Protein AF-A0A945AV77-F1 (afdb_monomer)

pLDDT: mean 76.53, std 10.02, range [46.47, 91.25]

Secondary structure (DSSP, 8-state):
-HHHHHHHT-TTGGGHHHHHHHTT--HHHHHHHHHHHHHHHHHHHHHHHHHHHHH-HHHHHHHHHHHHHHHHHHHHH--TTSTTHHHHHHHHHHHHHHHHHHHHHHHHHHHHHHT-

Structure (mmCIF, N/CA/C/O backbone):
data_AF-A0A945AV77-F1
#
_entry.id   AF-A0A945AV77-F1
#
loop_
_atom_site.group_PDB
_atom_site.id
_atom_site.type_symbol
_atom_site.label_atom_id
_atom_site.label_alt_id
_atom_site.label_comp_id
_atom_site.label_asym_id
_atom_site.label_entity_id
_atom_site.label_seq_id
_atom_site.pdbx_PDB_ins_code
_atom_site.Cartn_x
_atom_site.Cartn_y
_atom_site.Cartn_z
_atom_site.occupancy
_atom_site.B_iso_or_equiv
_atom_site.auth_seq_id
_atom_site.auth_comp_id
_atom_site.auth_asym_id
_atom_site.auth_atom_id
_atom_site.pdbx_PDB_model_num
ATOM 1 N N . MET A 1 1 ? -3.623 -13.781 12.802 1.00 46.47 1 MET A N 1
ATOM 2 C CA . MET A 1 1 ? -2.812 -14.909 12.285 1.00 46.47 1 MET A CA 1
ATOM 3 C C . MET A 1 1 ? -2.808 -14.956 10.754 1.00 46.47 1 MET A C 1
ATOM 5 O O . MET A 1 1 ? -1.733 -14.817 10.195 1.00 46.47 1 MET A O 1
ATOM 9 N N . ALA A 1 2 ? -3.960 -15.019 10.068 1.00 50.16 2 ALA A N 1
ATOM 10 C CA . ALA A 1 2 ? -4.020 -15.040 8.593 1.00 50.16 2 ALA A CA 1
ATOM 11 C C . ALA A 1 2 ? -3.384 -13.810 7.903 1.00 50.16 2 ALA A C 1
ATOM 13 O O . ALA A 1 2 ? -2.615 -13.969 6.964 1.00 50.16 2 ALA A O 1
ATOM 14 N N . PHE A 1 3 ? -3.621 -12.599 8.422 1.00 55.00 3 PHE A N 1
ATOM 15 C CA . PHE A 1 3 ? -3.000 -11.369 7.910 1.00 55.00 3 PHE A CA 1
ATOM 16 C C . PHE A 1 3 ? -1.461 -11.403 7.980 1.00 55.00 3 PHE A C 1
ATOM 18 O O . PHE A 1 3 ? -0.789 -11.146 6.990 1.00 55.00 3 PHE A O 1
ATOM 25 N N . ARG A 1 4 ? -0.890 -11.824 9.119 1.00 54.88 4 ARG A N 1
ATOM 26 C CA . ARG A 1 4 ? 0.569 -11.972 9.270 1.00 54.88 4 ARG A CA 1
ATOM 27 C C . ARG A 1 4 ? 1.152 -13.029 8.331 1.00 54.88 4 ARG A C 1
ATOM 29 O O . ARG A 1 4 ? 2.277 -12.861 7.880 1.00 54.88 4 ARG A O 1
ATOM 36 N N . ILE A 1 5 ? 0.404 -14.091 8.026 1.00 56.09 5 ILE A N 1
ATOM 37 C CA . ILE A 1 5 ? 0.825 -15.123 7.067 1.00 56.09 5 ILE A CA 1
ATOM 38 C C . ILE A 1 5 ? 0.862 -14.544 5.645 1.00 56.09 5 ILE A C 1
ATOM 40 O O . ILE A 1 5 ? 1.866 -14.707 4.964 1.00 56.09 5 ILE A O 1
ATOM 44 N N . LEU A 1 6 ? -0.167 -13.797 5.228 1.00 57.91 6 LEU A N 1
ATOM 45 C CA . LEU A 1 6 ? -0.183 -13.069 3.949 1.00 57.91 6 LEU A CA 1
ATOM 46 C C . LEU A 1 6 ? 0.950 -12.041 3.852 1.00 57.91 6 LEU A C 1
ATOM 48 O O . LEU A 1 6 ? 1.633 -11.972 2.835 1.00 57.91 6 LEU A O 1
ATOM 52 N N . PHE A 1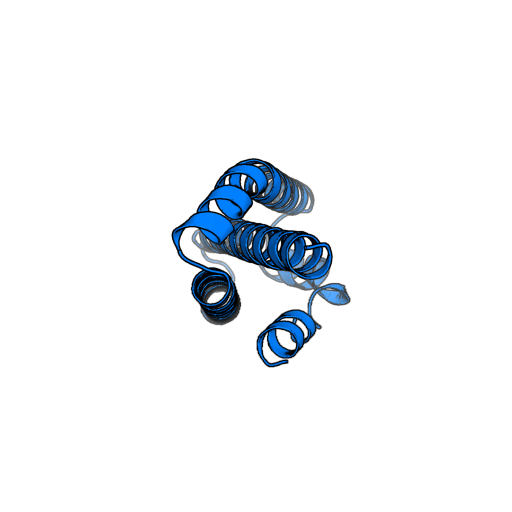 7 ? 1.212 -11.309 4.934 1.00 60.03 7 PHE A N 1
ATOM 53 C CA . PHE A 1 7 ? 2.317 -10.356 4.991 1.00 60.03 7 PHE A CA 1
ATOM 54 C C . PHE A 1 7 ? 3.686 -11.039 4.847 1.00 60.03 7 PHE A C 1
ATOM 56 O O . PHE A 1 7 ? 4.555 -10.545 4.135 1.00 60.03 7 PHE A O 1
ATOM 63 N N . ASN A 1 8 ? 3.860 -12.221 5.449 1.00 54.72 8 ASN A N 1
ATOM 64 C CA . ASN A 1 8 ? 5.084 -13.023 5.338 1.00 54.72 8 ASN A CA 1
ATOM 65 C C . ASN A 1 8 ? 5.225 -13.771 3.997 1.00 54.72 8 ASN A C 1
ATOM 67 O O . ASN A 1 8 ? 6.329 -14.179 3.647 1.00 54.72 8 ASN A O 1
ATOM 71 N N . ILE A 1 9 ? 4.153 -13.926 3.209 1.00 59.09 9 ILE A N 1
ATOM 72 C CA . ILE A 1 9 ? 4.203 -14.519 1.856 1.00 59.09 9 ILE A CA 1
ATOM 73 C C . ILE A 1 9 ? 4.944 -13.614 0.852 1.00 59.09 9 ILE A C 1
ATOM 75 O O . ILE A 1 9 ? 5.336 -14.067 -0.225 1.00 59.09 9 ILE A O 1
ATOM 79 N N . ARG A 1 10 ? 5.270 -12.371 1.230 1.00 62.84 10 ARG A N 1
ATOM 80 C CA . ARG A 1 10 ? 6.154 -11.449 0.494 1.00 62.84 10 ARG A CA 1
ATOM 81 C C . ARG A 1 10 ? 7.631 -11.887 0.443 1.00 62.84 10 ARG A C 1
ATOM 83 O O . ARG A 1 10 ? 8.538 -11.061 0.388 1.00 62.84 10 ARG A O 1
ATOM 90 N N . PHE A 1 11 ? 7.888 -13.191 0.349 1.00 60.69 11 PHE A N 1
ATOM 91 C CA . PHE A 1 11 ? 9.198 -13.810 0.117 1.00 60.69 11 PHE A CA 1
ATOM 92 C C . PHE A 1 11 ? 9.900 -13.329 -1.162 1.00 60.69 11 PHE A C 1
ATOM 94 O O . PHE A 1 11 ? 11.072 -13.629 -1.372 1.00 60.69 11 PHE A O 1
ATOM 101 N N . TYR A 1 12 ? 9.203 -12.580 -2.020 1.00 64.44 12 TYR A N 1
ATOM 102 C CA . TYR A 1 12 ? 9.778 -11.955 -3.201 1.00 64.44 12 TYR A CA 1
ATOM 103 C C . TYR A 1 12 ? 10.539 -10.657 -2.899 1.00 64.44 12 TYR A C 1
ATOM 105 O O . TYR A 1 12 ? 11.308 -10.244 -3.755 1.00 64.44 12 TYR A O 1
ATOM 113 N N . TYR A 1 13 ? 10.395 -10.021 -1.725 1.00 65.50 13 TYR A N 1
ATOM 114 C CA . TYR A 1 13 ? 11.107 -8.768 -1.391 1.00 65.50 13 TYR A CA 1
ATOM 115 C C . TYR A 1 13 ? 12.634 -8.817 -1.617 1.00 65.50 13 TYR A C 1
ATOM 117 O O . TYR A 1 13 ? 13.162 -7.880 -2.216 1.00 65.50 13 TYR A O 1
ATOM 125 N N . PRO A 1 14 ? 13.355 -9.897 -1.253 1.00 64.25 14 PRO A N 1
ATOM 126 C CA . PRO A 1 14 ? 14.796 -10.010 -1.504 1.00 64.25 14 PRO A CA 1
ATOM 127 C C . PRO A 1 14 ? 15.169 -10.012 -2.994 1.00 64.25 14 PRO A C 1
ATOM 129 O O . PRO A 1 14 ? 16.246 -9.563 -3.369 1.00 64.25 14 PRO A O 1
ATOM 132 N N . VAL A 1 15 ? 14.278 -10.511 -3.855 1.00 70.62 15 VAL A N 1
ATOM 133 C CA . VAL A 1 15 ? 14.470 -10.606 -5.315 1.00 70.62 15 VAL A CA 1
ATOM 134 C C . VAL A 1 15 ? 13.611 -9.602 -6.091 1.00 70.62 15 VAL A C 1
ATOM 136 O O . VAL A 1 15 ? 13.611 -9.602 -7.320 1.00 70.62 15 VAL A O 1
ATOM 139 N N . PHE A 1 16 ? 12.908 -8.713 -5.388 1.00 74.38 16 PHE A N 1
ATOM 140 C CA . PHE A 1 16 ? 11.903 -7.798 -5.928 1.00 74.38 16 PHE A CA 1
ATOM 141 C C . PHE A 1 16 ? 12.501 -6.838 -6.953 1.00 74.38 16 PHE A C 1
ATOM 143 O O . PHE A 1 16 ? 11.976 -6.685 -8.054 1.00 74.38 16 PHE A O 1
ATOM 150 N N . MET A 1 17 ? 13.659 -6.266 -6.622 1.00 74.75 17 MET A N 1
ATOM 151 C CA . MET A 1 17 ? 14.413 -5.406 -7.528 1.00 74.75 17 MET A CA 1
ATOM 152 C C . MET A 1 17 ? 14.809 -6.147 -8.809 1.00 74.75 17 MET A C 1
ATOM 154 O O . MET A 1 17 ? 14.592 -5.648 -9.909 1.00 74.75 17 MET A O 1
ATOM 158 N N . VAL A 1 18 ? 15.335 -7.368 -8.684 1.00 77.94 18 VAL A N 1
ATOM 159 C CA . VAL A 1 18 ? 15.761 -8.183 -9.833 1.00 77.94 18 VAL A CA 1
ATOM 160 C C . VAL A 1 18 ? 14.566 -8.566 -10.706 1.00 77.94 18 VAL A C 1
ATOM 162 O O . VAL A 1 18 ? 14.661 -8.528 -11.931 1.00 77.94 18 VAL A O 1
ATOM 165 N N . MET A 1 19 ? 13.427 -8.898 -10.096 1.00 76.75 19 MET A N 1
ATOM 166 C CA . MET A 1 19 ? 12.185 -9.193 -10.809 1.00 76.75 19 MET A CA 1
ATOM 167 C C . MET A 1 19 ? 11.705 -7.976 -11.610 1.00 76.75 19 MET A C 1
ATOM 169 O O . MET A 1 19 ? 11.371 -8.115 -12.783 1.00 76.75 19 MET A O 1
ATOM 173 N N . PHE A 1 20 ? 11.724 -6.785 -11.012 1.00 76.00 20 PHE A N 1
ATOM 174 C CA . PHE A 1 20 ? 11.321 -5.544 -11.673 1.00 76.00 20 PHE A CA 1
ATOM 175 C C . PHE A 1 20 ? 12.252 -5.215 -12.844 1.00 76.00 20 PHE A C 1
ATOM 177 O O . PHE A 1 20 ? 11.780 -4.978 -13.951 1.00 76.00 20 PHE A O 1
ATOM 184 N N . LEU A 1 21 ? 13.566 -5.339 -12.665 1.00 78.81 21 LEU A N 1
ATOM 185 C CA . LEU A 1 21 ? 14.520 -5.172 -13.766 1.00 78.81 21 LEU A CA 1
ATOM 186 C C . LEU A 1 21 ? 14.290 -6.188 -14.904 1.00 78.81 21 LEU A C 1
ATOM 188 O O . LEU A 1 21 ? 14.424 -5.835 -16.074 1.00 78.81 21 LEU A O 1
ATOM 192 N N . LYS A 1 22 ? 13.867 -7.426 -14.598 1.00 79.75 22 LYS A N 1
ATOM 193 C CA . LYS A 1 22 ? 13.479 -8.422 -15.619 1.00 79.75 22 LYS A CA 1
ATOM 194 C C . LYS A 1 22 ? 12.208 -8.061 -16.391 1.00 79.75 22 LYS A C 1
ATOM 196 O O . LYS A 1 22 ? 12.063 -8.505 -17.526 1.00 79.75 22 LYS A O 1
ATOM 201 N N . TYR A 1 23 ? 11.322 -7.248 -15.820 1.00 76.12 23 TYR A N 1
ATOM 202 C CA . TYR A 1 23 ? 10.170 -6.691 -16.536 1.00 76.12 23 TYR A CA 1
ATOM 203 C C . TYR A 1 23 ? 10.561 -5.609 -17.561 1.00 76.12 23 TYR A C 1
ATOM 205 O O . TYR A 1 23 ? 9.710 -5.181 -18.339 1.00 76.12 23 TYR A O 1
ATOM 213 N N . GLY A 1 24 ? 11.835 -5.198 -17.607 1.00 77.50 24 GLY A N 1
ATOM 214 C CA . GLY A 1 24 ? 12.358 -4.246 -18.591 1.00 77.50 24 GLY A CA 1
ATOM 215 C C . GLY A 1 24 ? 12.316 -2.783 -18.144 1.00 77.50 24 GLY A C 1
ATOM 216 O O . GLY A 1 24 ? 12.549 -1.897 -18.961 1.00 77.50 24 GLY A O 1
ATOM 217 N N . ILE A 1 25 ? 12.029 -2.518 -16.866 1.00 82.81 25 ILE A N 1
ATOM 218 C CA . ILE A 1 25 ? 12.096 -1.171 -16.280 1.00 82.81 25 ILE A CA 1
ATOM 219 C C . ILE A 1 25 ? 13.511 -0.840 -15.802 1.00 82.81 25 ILE A C 1
ATOM 221 O O . ILE A 1 25 ? 14.265 -1.713 -15.371 1.0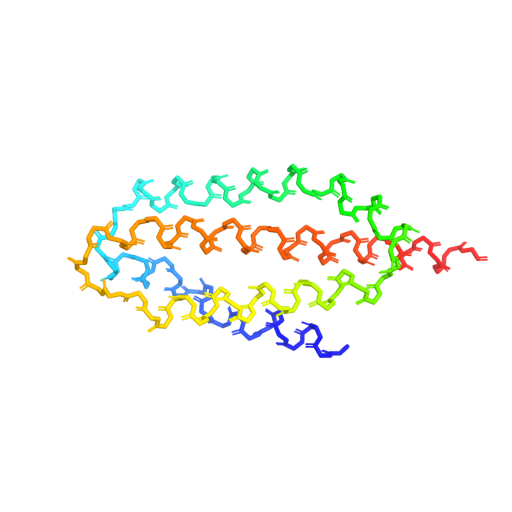0 82.81 25 ILE A O 1
ATOM 225 N N . THR A 1 26 ? 13.871 0.441 -15.877 1.00 86.62 26 THR A N 1
ATOM 226 C CA . THR A 1 26 ? 15.195 0.937 -15.480 1.00 86.62 26 THR A CA 1
ATOM 227 C C . THR A 1 26 ? 15.320 1.089 -13.961 1.00 86.62 26 THR A C 1
ATOM 229 O O . THR A 1 26 ? 14.328 1.125 -13.229 1.00 86.62 26 THR A O 1
ATOM 232 N N . LEU A 1 27 ? 16.557 1.231 -13.472 1.00 83.81 27 LEU A N 1
ATOM 233 C CA . LEU A 1 27 ? 16.833 1.490 -12.054 1.00 83.81 27 LEU A CA 1
ATOM 234 C C . LEU A 1 27 ? 16.155 2.782 -11.558 1.00 83.81 27 LEU A C 1
ATOM 236 O O . LEU A 1 27 ? 15.657 2.840 -10.438 1.00 83.81 27 LEU A O 1
ATOM 240 N N . GLU A 1 28 ? 16.104 3.805 -12.412 1.00 87.25 28 GLU A N 1
ATOM 241 C CA . GLU A 1 28 ? 15.465 5.093 -12.123 1.00 87.25 28 GLU A CA 1
ATOM 242 C C . GLU A 1 28 ? 13.947 4.944 -11.974 1.00 87.25 28 GLU A C 1
ATOM 244 O O . GLU A 1 28 ? 13.360 5.435 -11.010 1.00 87.25 28 GLU A O 1
ATOM 249 N N . GLN A 1 29 ? 13.311 4.199 -12.886 1.00 85.50 29 GLN A N 1
ATOM 250 C CA . GLN A 1 29 ? 11.884 3.879 -12.808 1.00 85.50 29 GLN A CA 1
ATOM 251 C C . GLN A 1 29 ? 11.562 3.058 -11.559 1.00 85.50 29 GLN A C 1
ATOM 253 O O . GLN A 1 29 ? 10.550 3.302 -10.904 1.00 85.50 29 GLN A O 1
ATOM 258 N N . PHE A 1 30 ? 12.436 2.121 -11.189 1.00 85.69 30 PHE A N 1
ATOM 259 C CA . PHE A 1 30 ? 12.319 1.381 -9.936 1.00 85.69 30 PHE A CA 1
ATOM 260 C C . PHE A 1 30 ? 12.408 2.300 -8.706 1.00 85.69 30 PHE A C 1
ATOM 262 O O . PHE A 1 30 ? 11.626 2.149 -7.763 1.00 85.69 30 PHE A O 1
ATOM 269 N N . GLY A 1 31 ? 13.321 3.275 -8.716 1.00 86.38 31 GLY A N 1
ATOM 270 C CA . GLY A 1 31 ? 13.415 4.297 -7.672 1.00 86.38 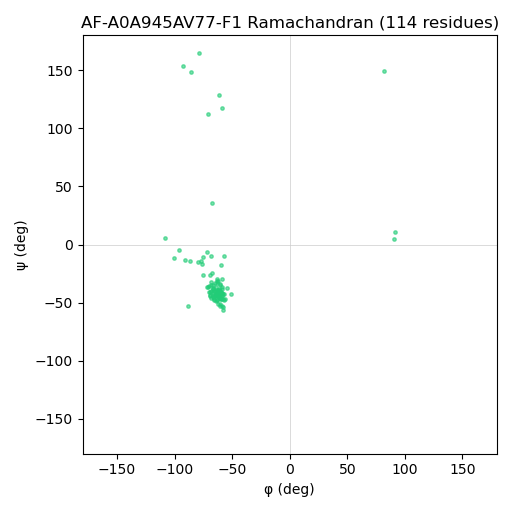31 GLY A CA 1
ATOM 271 C C . GLY A 1 31 ? 12.133 5.125 -7.557 1.00 86.38 31 GLY A C 1
ATOM 272 O O . GLY A 1 31 ? 11.599 5.281 -6.460 1.00 86.38 31 GLY A O 1
ATOM 273 N N . LEU A 1 32 ? 11.580 5.569 -8.689 1.00 90.12 32 LEU A N 1
ATOM 274 C CA . LEU A 1 32 ? 10.319 6.314 -8.737 1.00 90.12 32 LEU A CA 1
ATOM 275 C C . LEU A 1 32 ? 9.143 5.493 -8.187 1.00 90.12 32 LEU A C 1
ATOM 277 O O . LEU A 1 32 ? 8.348 5.997 -7.398 1.00 90.12 32 LEU A O 1
ATOM 281 N N . LEU A 1 33 ? 9.053 4.218 -8.562 1.00 87.88 33 LEU A N 1
ATOM 282 C CA . LEU A 1 33 ? 8.030 3.292 -8.072 1.00 87.88 33 LEU A CA 1
ATOM 283 C C . LEU A 1 33 ? 8.089 3.124 -6.544 1.00 87.88 33 LEU A C 1
ATOM 285 O O . LEU A 1 33 ? 7.046 3.117 -5.887 1.00 87.88 33 LEU A O 1
ATOM 289 N N . ASN A 1 34 ? 9.289 3.036 -5.964 1.00 86.69 34 ASN A N 1
ATOM 290 C CA . ASN A 1 34 ? 9.452 2.992 -4.507 1.00 86.69 34 ASN A CA 1
ATOM 291 C C . ASN A 1 34 ? 9.135 4.332 -3.836 1.00 86.69 34 ASN A C 1
ATOM 293 O O . ASN A 1 34 ? 8.532 4.341 -2.766 1.00 86.69 34 ASN A O 1
ATOM 297 N N . ALA A 1 35 ? 9.480 5.457 -4.465 1.00 89.31 35 ALA A N 1
ATOM 298 C CA . ALA A 1 35 ? 9.109 6.774 -3.955 1.00 89.31 35 ALA A CA 1
ATOM 299 C C . ALA A 1 35 ? 7.582 6.942 -3.900 1.00 89.31 35 ALA A C 1
ATOM 301 O O . ALA A 1 35 ? 7.051 7.385 -2.885 1.00 89.31 35 ALA A O 1
ATOM 302 N N . VAL A 1 36 ? 6.864 6.520 -4.948 1.00 91.19 36 VAL A N 1
ATOM 303 C CA . VAL A 1 36 ? 5.391 6.519 -4.964 1.00 91.19 36 VAL A CA 1
ATOM 304 C C . VAL A 1 36 ? 4.835 5.632 -3.855 1.00 91.19 36 VAL A C 1
ATOM 306 O O . VAL A 1 36 ? 3.940 6.063 -3.137 1.00 91.19 36 VAL A O 1
ATOM 309 N N . TRP A 1 37 ? 5.374 4.424 -3.679 1.00 89.25 37 TRP A N 1
ATOM 310 C CA . TRP A 1 37 ? 4.968 3.534 -2.588 1.00 89.25 37 TRP A CA 1
ATOM 311 C C . TRP A 1 37 ? 5.122 4.199 -1.211 1.00 89.25 37 TRP A C 1
ATOM 313 O O . TRP A 1 37 ? 4.166 4.202 -0.438 1.00 89.25 37 TRP A O 1
ATOM 323 N N . ALA A 1 38 ? 6.261 4.843 -0.939 1.00 86.19 38 ALA A N 1
ATOM 324 C CA . ALA A 1 38 ? 6.491 5.551 0.321 1.00 86.19 38 ALA A CA 1
ATOM 325 C C . ALA A 1 38 ? 5.523 6.732 0.518 1.00 86.19 38 ALA A C 1
ATOM 327 O O . ALA A 1 38 ? 4.956 6.895 1.595 1.00 86.19 38 ALA A O 1
ATOM 328 N N . VAL A 1 39 ? 5.283 7.529 -0.529 1.00 91.25 39 VAL A N 1
ATOM 329 C CA . VAL A 1 39 ? 4.324 8.646 -0.483 1.00 91.25 39 VAL A CA 1
ATOM 330 C C . VAL A 1 39 ? 2.908 8.148 -0.202 1.00 91.25 39 VAL A C 1
ATOM 332 O O . VAL A 1 39 ? 2.199 8.744 0.603 1.00 91.25 39 VAL A O 1
ATOM 335 N N . VAL A 1 40 ? 2.495 7.051 -0.839 1.00 89.69 40 VAL A N 1
ATOM 336 C CA . VAL A 1 40 ? 1.171 6.456 -0.622 1.00 89.69 40 VAL A CA 1
ATOM 337 C C . VAL A 1 40 ? 1.012 5.986 0.819 1.00 89.69 40 VAL A C 1
ATOM 339 O O . VAL A 1 40 ? -0.041 6.239 1.396 1.00 89.69 40 VAL A O 1
ATOM 342 N N . ILE A 1 41 ? 2.038 5.360 1.409 1.00 85.31 41 ILE A N 1
ATOM 343 C CA . ILE A 1 41 ? 2.013 4.968 2.825 1.00 85.31 41 ILE A CA 1
ATOM 344 C C . ILE A 1 41 ? 1.778 6.196 3.698 1.00 85.31 41 ILE A C 1
ATOM 346 O O . ILE A 1 41 ? 0.783 6.234 4.407 1.00 85.31 41 ILE A O 1
ATOM 350 N N . VAL A 1 42 ? 2.623 7.224 3.579 1.00 87.00 42 VAL A N 1
ATOM 351 C CA . VAL A 1 42 ? 2.538 8.432 4.421 1.00 87.00 42 VAL A CA 1
ATOM 352 C C . VAL A 1 42 ? 1.184 9.135 4.275 1.00 87.00 42 VAL A C 1
ATOM 354 O O . VAL A 1 42 ? 0.593 9.574 5.259 1.00 87.00 42 VAL A O 1
ATOM 357 N N . LEU A 1 43 ? 0.660 9.233 3.049 1.00 88.81 43 LEU A N 1
ATOM 358 C CA . LEU A 1 43 ? -0.643 9.856 2.800 1.00 88.81 43 LEU A CA 1
ATOM 359 C C . LEU A 1 43 ? -1.805 9.043 3.370 1.00 88.81 43 LEU A C 1
ATOM 361 O O . LEU A 1 43 ? -2.805 9.630 3.783 1.00 88.81 43 LEU A O 1
ATOM 365 N N . LEU A 1 44 ? -1.701 7.713 3.346 1.00 86.25 44 LEU A N 1
ATOM 366 C CA . LEU A 1 44 ? -2.757 6.823 3.814 1.00 86.25 44 LEU A CA 1
ATOM 367 C C . LEU A 1 44 ? -2.634 6.453 5.289 1.00 86.25 44 LEU A C 1
ATOM 369 O O . LEU A 1 44 ? -3.609 5.972 5.853 1.00 86.25 44 LEU A O 1
ATOM 373 N N . GLU A 1 45 ? -1.504 6.720 5.930 1.00 81.00 45 GLU A N 1
ATOM 374 C CA . GLU A 1 45 ? -1.266 6.436 7.344 1.00 81.00 45 GLU A CA 1
ATOM 375 C C . GLU A 1 45 ? -2.266 7.187 8.233 1.00 81.00 45 GLU A C 1
ATOM 377 O O . GLU A 1 45 ? -3.038 6.564 8.964 1.00 81.00 45 GLU A O 1
ATOM 382 N N . VAL A 1 46 ? -2.382 8.506 8.060 1.00 82.62 46 VAL A N 1
ATOM 383 C CA . VAL A 1 46 ? -3.335 9.342 8.811 1.00 82.62 46 VAL A CA 1
ATOM 384 C C . VAL A 1 46 ? -4.800 8.904 8.627 1.00 82.62 46 VAL A C 1
ATOM 386 O O . VAL A 1 46 ? -5.485 8.677 9.628 1.00 82.62 46 VAL A O 1
ATOM 389 N N . PRO A 1 47 ? -5.334 8.751 7.395 1.00 82.00 47 PRO A N 1
ATOM 390 C CA . PRO A 1 47 ? -6.706 8.289 7.219 1.00 82.00 47 PRO A CA 1
ATOM 391 C C . PRO A 1 47 ? -6.885 6.822 7.620 1.00 82.00 47 PRO A C 1
ATOM 393 O O . PRO A 1 47 ? -7.993 6.455 7.997 1.00 82.00 47 PRO A O 1
ATOM 396 N N . SER A 1 48 ? -5.846 5.981 7.573 1.00 80.81 48 SER A N 1
ATOM 397 C CA . SER A 1 48 ? -5.948 4.590 8.025 1.00 80.81 48 SER A CA 1
ATOM 398 C C . SER A 1 48 ? -6.207 4.487 9.523 1.00 80.81 48 SER A C 1
ATOM 400 O O . SER A 1 48 ? -7.054 3.689 9.914 1.00 80.81 48 SER A O 1
ATOM 402 N N . GLY A 1 49 ? -5.567 5.332 10.339 1.00 76.88 49 GLY A N 1
ATOM 403 C CA . GLY A 1 49 ? -5.842 5.408 11.774 1.00 76.88 49 GLY A CA 1
ATOM 404 C C . GLY A 1 49 ? -7.297 5.799 12.034 1.00 76.88 49 GLY A C 1
ATOM 405 O O . GLY A 1 49 ? -8.041 5.055 12.665 1.00 76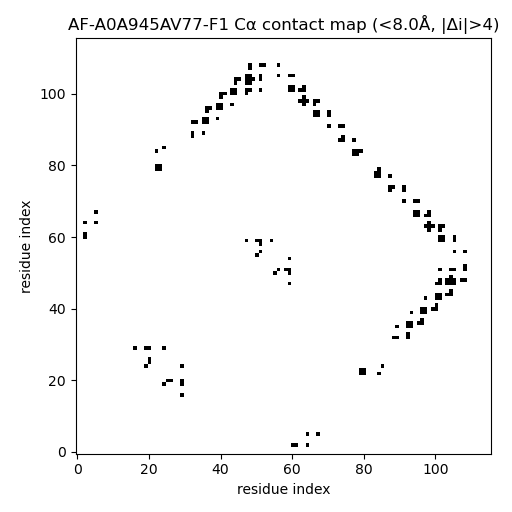.88 49 GLY A O 1
ATOM 406 N N . ALA A 1 50 ? -7.762 6.884 11.406 1.00 80.44 50 ALA A N 1
ATOM 407 C CA . ALA A 1 50 ? -9.155 7.321 11.539 1.00 80.44 50 ALA A CA 1
ATOM 408 C C . ALA A 1 50 ? -10.168 6.272 11.032 1.00 80.44 50 ALA A C 1
ATOM 410 O O . ALA A 1 50 ? -11.234 6.082 11.616 1.00 80.44 50 ALA A O 1
ATOM 411 N N . LEU A 1 51 ? -9.855 5.565 9.940 1.00 78.31 51 LEU A N 1
ATOM 412 C CA . LEU A 1 51 ? -10.697 4.482 9.431 1.00 78.31 51 LEU A CA 1
ATOM 413 C C . LEU A 1 51 ? -10.697 3.267 10.368 1.00 78.31 51 LEU A C 1
ATOM 415 O O . LEU A 1 51 ? -11.724 2.592 10.446 1.00 78.31 51 LEU A O 1
ATOM 419 N N . ALA A 1 52 ? -9.595 2.983 11.070 1.00 77.88 52 ALA A N 1
ATOM 420 C CA . ALA A 1 52 ? -9.530 1.918 12.072 1.00 77.88 52 ALA A CA 1
ATOM 421 C C . ALA A 1 52 ? -10.505 2.178 13.225 1.00 77.88 52 ALA A C 1
ATOM 423 O O . ALA A 1 52 ? -11.207 1.249 13.640 1.00 77.88 52 ALA A O 1
ATOM 424 N N . ASP A 1 53 ? -10.608 3.439 13.644 1.00 76.56 53 ASP A N 1
ATOM 425 C CA . ASP A 1 53 ? -11.506 3.883 14.710 1.00 76.56 53 ASP A CA 1
ATOM 426 C 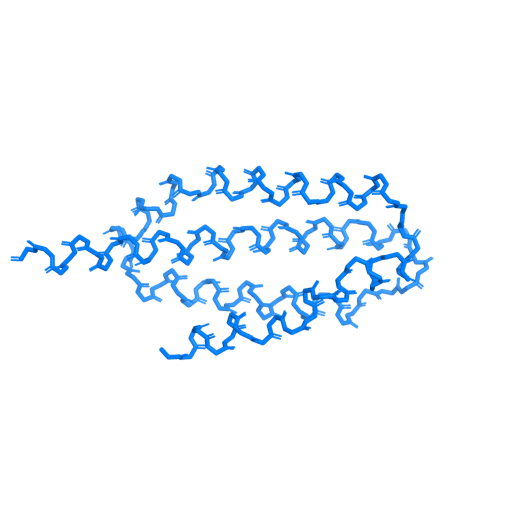C . ASP A 1 53 ? -12.987 3.839 14.288 1.00 76.56 53 ASP A C 1
ATOM 428 O O . ASP A 1 53 ? -13.855 3.499 15.092 1.00 76.56 53 ASP A O 1
ATOM 432 N N . ILE A 1 54 ? -13.296 4.145 13.018 1.00 79.62 54 ILE A N 1
ATOM 433 C CA . ILE A 1 54 ? -14.683 4.230 12.514 1.00 79.62 54 ILE A CA 1
ATOM 434 C C . ILE A 1 54 ? -15.213 2.882 12.001 1.00 79.62 54 ILE A C 1
ATOM 436 O O . ILE A 1 54 ? -16.313 2.463 12.362 1.00 79.62 54 ILE A O 1
ATOM 440 N N . LEU A 1 55 ? -14.479 2.219 11.099 1.00 75.81 55 LEU A N 1
ATOM 441 C CA . LEU A 1 55 ? -14.924 0.981 10.431 1.00 75.81 55 LEU A CA 1
ATOM 442 C C . LEU A 1 55 ? -14.592 -0.274 11.237 1.00 75.81 55 LEU A C 1
ATOM 444 O O . LEU A 1 55 ? -15.101 -1.363 10.951 1.00 75.81 55 LEU A O 1
ATOM 448 N N . GLY A 1 56 ? -13.727 -0.129 12.232 1.00 71.81 56 GLY A N 1
ATOM 449 C CA . GLY A 1 56 ? -13.274 -1.223 13.051 1.00 71.81 56 GLY A CA 1
ATOM 450 C C . GLY A 1 56 ? -12.142 -2.022 12.409 1.00 71.81 56 GLY A C 1
ATOM 451 O O . GLY A 1 56 ? -12.022 -2.256 11.202 1.00 71.81 56 GLY A O 1
ATOM 452 N N . ARG A 1 57 ? -11.3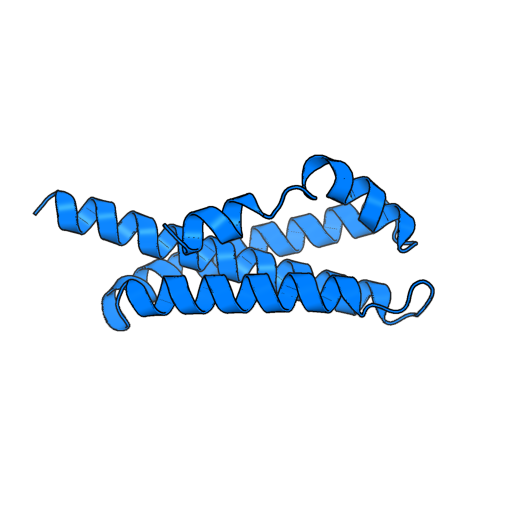19 -2.537 13.306 1.00 73.56 57 ARG A N 1
ATOM 453 C CA . ARG A 1 57 ? -10.041 -3.200 13.059 1.00 73.56 57 ARG A CA 1
ATOM 454 C C . ARG A 1 57 ? -10.083 -4.382 12.083 1.00 73.56 57 ARG A C 1
ATOM 456 O O . ARG A 1 57 ? -9.166 -4.588 11.290 1.00 73.56 57 ARG A O 1
ATOM 463 N N . LYS A 1 58 ? -11.157 -5.180 12.124 1.00 74.94 58 LYS A N 1
ATOM 464 C CA . LYS A 1 58 ? -11.325 -6.340 11.227 1.00 74.94 58 LYS A CA 1
ATOM 465 C C . LYS A 1 58 ? -11.488 -5.919 9.767 1.00 74.94 58 LYS A C 1
ATOM 467 O O . LYS A 1 58 ? -10.968 -6.614 8.899 1.00 74.94 58 LYS A O 1
ATOM 472 N N . ALA A 1 59 ? -12.181 -4.812 9.499 1.00 77.19 59 ALA A N 1
ATOM 473 C CA . ALA A 1 59 ? -12.417 -4.345 8.138 1.00 77.19 59 ALA A CA 1
ATOM 474 C C . ALA A 1 59 ? -11.110 -3.901 7.465 1.00 77.19 59 ALA A C 1
ATOM 476 O O . ALA A 1 59 ? -10.856 -4.310 6.332 1.00 77.19 59 ALA A O 1
ATOM 477 N N . LEU A 1 60 ? -10.239 -3.168 8.174 1.00 78.69 60 LEU A N 1
ATOM 478 C CA . LEU A 1 60 ? -8.940 -2.748 7.630 1.00 78.69 60 LEU A CA 1
ATOM 479 C C . LEU A 1 60 ? -8.018 -3.929 7.330 1.00 78.69 60 LEU A C 1
ATOM 481 O O . LEU A 1 60 ? -7.422 -3.980 6.258 1.00 78.69 60 LEU A O 1
ATOM 485 N N . LEU A 1 61 ? -7.941 -4.914 8.229 1.00 77.69 61 LEU A N 1
ATOM 486 C CA . LEU A 1 61 ? -7.112 -6.103 8.000 1.00 77.69 61 LEU A CA 1
ATOM 487 C C . LEU A 1 61 ? -7.599 -6.930 6.802 1.00 77.69 61 LEU A C 1
ATOM 489 O O . LEU A 1 61 ? -6.784 -7.484 6.062 1.00 77.69 61 LEU A O 1
ATOM 493 N N . VAL A 1 62 ? -8.918 -7.016 6.594 1.00 79.56 62 VAL A N 1
ATOM 494 C CA . VAL A 1 62 ? -9.499 -7.681 5.418 1.00 79.56 62 VAL A CA 1
ATOM 495 C C . VAL A 1 62 ? -9.220 -6.877 4.148 1.00 79.56 62 VAL A C 1
ATOM 497 O O . VAL A 1 62 ? -8.810 -7.463 3.148 1.00 79.56 62 VAL A O 1
ATOM 500 N N . ALA A 1 63 ? -9.370 -5.550 4.184 1.00 79.25 63 ALA A N 1
ATOM 501 C CA . ALA A 1 63 ? -9.050 -4.682 3.053 1.00 79.25 63 ALA A CA 1
ATOM 502 C C . ALA A 1 63 ? -7.571 -4.796 2.652 1.00 79.25 63 ALA A C 1
ATOM 504 O O . ALA A 1 63 ? -7.274 -5.009 1.476 1.00 79.25 63 ALA A O 1
ATOM 505 N N . ALA A 1 64 ? -6.657 -4.759 3.626 1.00 80.25 64 ALA A N 1
ATOM 506 C CA . ALA A 1 64 ? -5.231 -4.958 3.400 1.00 80.25 64 ALA A CA 1
ATOM 507 C C . ALA A 1 64 ? -4.946 -6.338 2.777 1.00 80.25 64 ALA A C 1
ATOM 509 O O . ALA A 1 64 ? -4.260 -6.429 1.763 1.00 80.25 64 ALA A O 1
ATOM 510 N N . ALA A 1 65 ? -5.542 -7.414 3.304 1.00 76.31 65 ALA A N 1
ATOM 511 C CA . ALA A 1 65 ? -5.383 -8.765 2.754 1.00 76.31 65 ALA A CA 1
ATOM 512 C C . ALA A 1 65 ? -5.884 -8.900 1.300 1.00 76.31 65 ALA A C 1
ATOM 514 O O . ALA A 1 65 ? -5.243 -9.562 0.475 1.00 76.31 65 ALA A O 1
ATOM 515 N N . ILE A 1 66 ? -7.015 -8.269 0.972 1.00 81.88 66 ILE A N 1
ATOM 516 C CA . ILE A 1 66 ? -7.554 -8.243 -0.394 1.00 81.88 66 ILE A CA 1
ATOM 517 C C . ILE A 1 66 ? -6.605 -7.471 -1.312 1.00 81.88 66 ILE A C 1
ATOM 519 O O . ILE A 1 66 ? -6.242 -7.986 -2.369 1.00 81.88 66 ILE A O 1
ATOM 523 N N . MET A 1 67 ? -6.154 -6.283 -0.898 1.00 80.31 67 MET A N 1
ATOM 524 C CA . MET A 1 67 ? -5.212 -5.469 -1.673 1.00 80.31 67 MET A CA 1
ATOM 525 C C . MET A 1 67 ? -3.917 -6.228 -1.971 1.00 80.31 67 MET A C 1
ATOM 527 O O . MET A 1 67 ? -3.475 -6.231 -3.117 1.00 80.31 67 MET A O 1
ATOM 531 N N . MET A 1 68 ? -3.369 -6.948 -0.989 1.00 77.56 68 MET A N 1
ATOM 532 C CA . MET A 1 68 ? -2.181 -7.789 -1.181 1.00 77.56 68 MET A CA 1
ATOM 533 C C . MET A 1 68 ? -2.432 -8.936 -2.169 1.00 77.56 68 MET A C 1
ATOM 535 O O . MET A 1 68 ? -1.602 -9.215 -3.028 1.00 77.56 68 MET A O 1
ATOM 539 N N . THR A 1 69 ? -3.591 -9.590 -2.103 1.00 77.44 69 THR A N 1
ATOM 540 C CA . THR A 1 69 ? -3.922 -10.671 -3.048 1.00 77.44 69 THR A CA 1
ATOM 541 C C . THR A 1 69 ? -4.029 -10.136 -4.478 1.00 77.44 69 THR A C 1
ATOM 543 O O . THR A 1 69 ? -3.488 -10.727 -5.415 1.00 77.44 69 THR A O 1
ATOM 546 N N . VAL A 1 70 ? -4.681 -8.982 -4.645 1.00 80.44 70 VAL A N 1
ATOM 547 C CA . VAL A 1 70 ? -4.812 -8.306 -5.940 1.00 80.44 70 VAL A CA 1
ATOM 548 C C . VAL A 1 70 ? -3.446 -7.875 -6.469 1.00 80.44 70 VAL A C 1
ATOM 550 O O . VAL A 1 70 ? -3.178 -8.071 -7.651 1.00 80.44 70 VAL A O 1
ATOM 553 N N . GLU A 1 71 ? -2.557 -7.356 -5.619 1.00 80.19 71 GLU A N 1
ATOM 554 C CA . GLU A 1 71 ? -1.205 -6.956 -6.026 1.00 80.19 71 GLU A CA 1
ATOM 555 C C . GLU A 1 71 ? -0.419 -8.136 -6.622 1.00 80.19 71 GLU A C 1
ATOM 557 O O . GLU A 1 71 ? 0.217 -7.988 -7.669 1.00 80.19 71 GLU A O 1
ATOM 562 N N . MET A 1 72 ? -0.485 -9.309 -5.979 1.00 74.88 72 MET A N 1
ATOM 563 C CA . MET A 1 72 ? 0.239 -10.505 -6.409 1.00 74.88 72 MET A CA 1
ATOM 564 C C . MET A 1 72 ? -0.335 -11.063 -7.712 1.00 74.88 72 MET A C 1
ATOM 566 O O . MET A 1 72 ? 0.425 -11.435 -8.606 1.00 74.88 72 MET A O 1
ATOM 570 N N . LEU A 1 73 ? -1.665 -11.075 -7.849 1.00 79.19 73 LEU A N 1
ATOM 571 C CA . LEU A 1 73 ? -2.327 -11.458 -9.098 1.00 79.19 73 LEU A CA 1
ATOM 572 C C . LEU A 1 73 ? -1.960 -10.507 -10.235 1.00 79.19 73 LEU A C 1
ATOM 574 O O . LEU A 1 73 ? -1.704 -10.952 -11.350 1.00 79.19 73 LEU A O 1
ATOM 578 N N . LEU A 1 74 ? -1.879 -9.208 -9.950 1.00 78.19 74 LEU A N 1
ATOM 579 C CA . LEU A 1 74 ? -1.524 -8.211 -10.948 1.00 78.19 74 LEU A CA 1
ATOM 580 C C . LEU A 1 74 ? -0.112 -8.460 -11.486 1.00 78.19 74 LEU A C 1
ATOM 582 O O . LEU A 1 74 ? 0.063 -8.491 -12.699 1.00 78.19 74 LEU A O 1
ATOM 586 N N . LEU A 1 75 ? 0.856 -8.753 -10.608 1.00 73.75 75 LEU A N 1
ATOM 587 C CA . LEU A 1 75 ? 2.216 -9.141 -11.005 1.00 73.75 75 LEU A CA 1
ATOM 588 C C . LEU A 1 75 ? 2.264 -10.440 -11.821 1.00 73.75 75 LEU A C 1
ATOM 590 O O . LEU A 1 75 ? 3.139 -10.569 -12.667 1.00 73.75 75 LEU A O 1
ATOM 594 N N . ALA A 1 76 ? 1.351 -11.387 -11.600 1.00 73.19 76 ALA A N 1
ATOM 595 C CA . ALA A 1 76 ? 1.311 -12.642 -12.355 1.00 73.19 76 ALA A CA 1
ATOM 596 C C . ALA A 1 76 ? 0.756 -12.480 -13.783 1.00 73.19 76 ALA A C 1
ATOM 598 O O . ALA A 1 76 ? 1.076 -13.282 -14.658 1.00 73.19 76 ALA A O 1
ATOM 599 N N . VAL A 1 77 ? -0.080 -11.464 -14.016 1.00 74.38 77 VAL A N 1
ATOM 600 C CA . VAL A 1 77 ? -0.797 -11.261 -15.287 1.00 74.38 77 VAL A CA 1
ATOM 601 C C . VAL A 1 77 ? -0.129 -10.200 -16.173 1.00 74.38 77 VAL A C 1
ATOM 603 O O . VAL A 1 77 ? -0.466 -10.103 -17.352 1.00 74.38 77 VAL A O 1
ATOM 606 N N . VAL A 1 78 ? 0.835 -9.420 -15.658 1.00 74.94 78 VAL A N 1
ATOM 607 C CA . VAL A 1 78 ? 1.528 -8.390 -16.453 1.00 74.94 78 VAL A CA 1
ATOM 608 C C . VAL A 1 78 ? 2.226 -9.016 -17.674 1.00 74.94 78 VAL A C 1
ATOM 610 O O . VAL A 1 78 ? 3.170 -9.793 -17.508 1.00 74.94 78 VAL A O 1
ATOM 613 N N . PRO A 1 79 ? 1.837 -8.645 -18.912 1.00 70.88 79 PRO A N 1
ATOM 614 C CA . PRO A 1 79 ? 2.518 -9.110 -20.112 1.00 70.88 79 PRO A CA 1
ATOM 615 C C . PRO A 1 79 ? 3.898 -8.449 -20.225 1.00 70.88 79 PRO A C 1
ATOM 617 O O . PRO A 1 79 ? 4.021 -7.241 -20.448 1.00 70.88 79 PRO A O 1
ATOM 620 N N . ILE A 1 80 ? 4.945 -9.259 -20.069 1.00 70.62 80 ILE A N 1
ATOM 621 C CA . ILE A 1 80 ? 6.347 -8.834 -20.161 1.00 70.62 80 ILE A CA 1
ATOM 622 C C . ILE A 1 80 ? 6.615 -8.280 -21.571 1.00 70.62 80 ILE A C 1
ATOM 624 O O . ILE A 1 80 ? 6.306 -8.932 -22.565 1.00 70.62 80 ILE A O 1
ATOM 628 N N . GLY A 1 81 ? 7.188 -7.075 -21.660 1.00 67.81 81 GLY A N 1
ATOM 629 C CA . GLY A 1 81 ? 7.514 -6.416 -22.934 1.00 67.81 81 GLY A CA 1
ATOM 630 C C . GLY A 1 81 ? 6.414 -5.516 -23.515 1.00 67.81 81 GLY A C 1
ATOM 631 O O . GLY A 1 81 ? 6.583 -4.981 -24.608 1.00 67.81 81 GLY A O 1
ATOM 632 N N . SER A 1 82 ? 5.303 -5.316 -22.801 1.00 75.12 82 SER A N 1
ATOM 633 C CA . SER A 1 82 ? 4.253 -4.364 -23.184 1.00 75.12 82 SER A CA 1
ATOM 634 C C . SER A 1 82 ? 4.460 -2.979 -22.553 1.00 75.12 82 SER A C 1
ATOM 636 O O . SER A 1 82 ? 4.988 -2.860 -21.448 1.00 75.12 82 SER A O 1
ATOM 638 N N . SER A 1 83 ? 3.953 -1.919 -23.189 1.00 76.00 83 SER A N 1
ATOM 639 C CA . SER A 1 83 ? 3.878 -0.570 -22.596 1.00 76.00 83 SER A CA 1
ATOM 640 C C . SER A 1 83 ? 3.043 -0.520 -21.305 1.00 76.00 83 SER A C 1
ATOM 642 O O . SER A 1 83 ? 3.190 0.406 -20.509 1.00 76.00 83 SER A O 1
ATOM 644 N N . TRP A 1 84 ? 2.214 -1.539 -21.060 1.00 78.81 84 TRP A N 1
ATOM 645 C CA . TRP A 1 84 ? 1.403 -1.693 -19.849 1.00 78.81 84 TRP A CA 1
ATOM 646 C C . TRP A 1 84 ? 2.183 -2.132 -18.607 1.00 78.81 84 TRP A C 1
ATOM 648 O O . TRP A 1 84 ? 1.644 -2.045 -17.504 1.00 78.81 84 TRP A O 1
ATOM 658 N N . VAL A 1 85 ? 3.445 -2.553 -18.753 1.00 81.19 85 VAL A N 1
ATOM 659 C CA . VAL A 1 85 ? 4.282 -2.985 -17.625 1.00 81.19 85 VAL A CA 1
ATOM 660 C C . VAL A 1 85 ? 4.413 -1.870 -16.588 1.00 81.19 85 VAL A C 1
ATOM 662 O O . VAL A 1 85 ? 4.084 -2.075 -15.425 1.00 81.19 85 VAL A O 1
ATOM 665 N N . PHE A 1 86 ? 4.832 -0.667 -16.987 1.00 81.69 86 PHE A N 1
ATOM 666 C CA . PHE A 1 86 ? 5.073 0.415 -16.029 1.00 81.69 86 PHE A CA 1
ATOM 667 C C . PHE A 1 86 ? 3.796 0.869 -15.285 1.00 81.69 86 PHE A C 1
ATOM 669 O O . PHE A 1 86 ? 3.829 0.905 -14.053 1.00 81.69 86 PHE A O 1
ATOM 676 N N . PRO A 1 87 ? 2.652 1.137 -15.954 1.00 84.69 87 PRO A N 1
ATOM 677 C CA . PRO A 1 87 ? 1.393 1.444 -15.268 1.00 84.69 87 PRO A CA 1
ATOM 678 C C . PRO A 1 87 ? 0.913 0.333 -14.328 1.00 84.69 87 PRO A C 1
ATOM 680 O O . PRO A 1 87 ? 0.419 0.622 -13.238 1.00 84.69 87 PRO A O 1
ATOM 683 N N . ALA A 1 88 ? 1.077 -0.936 -14.714 1.00 84.38 88 ALA A N 1
ATOM 684 C CA . ALA A 1 88 ? 0.705 -2.065 -13.869 1.00 84.38 88 ALA A CA 1
ATOM 685 C C . ALA A 1 88 ? 1.571 -2.126 -12.600 1.00 84.38 88 ALA A C 1
ATOM 687 O O . ALA A 1 88 ? 1.053 -2.285 -11.495 1.00 84.38 88 ALA A O 1
ATOM 688 N N . LEU A 1 89 ? 2.884 -1.924 -12.734 1.00 84.06 89 LEU A N 1
ATOM 689 C CA . LEU A 1 89 ? 3.792 -1.873 -11.589 1.00 84.06 89 LEU A CA 1
ATOM 690 C C . LEU A 1 89 ? 3.526 -0.654 -10.696 1.00 84.06 89 LEU A C 1
ATOM 692 O O . LEU A 1 89 ? 3.605 -0.771 -9.475 1.00 84.06 89 LEU A O 1
ATOM 696 N N . LEU A 1 90 ? 3.145 0.488 -11.270 1.00 86.75 90 LEU A N 1
ATOM 697 C CA . LEU A 1 90 ? 2.731 1.670 -10.512 1.00 86.75 90 LEU A CA 1
ATOM 698 C C . LEU A 1 90 ? 1.474 1.391 -9.681 1.00 86.75 90 LEU A C 1
ATOM 700 O O . LEU A 1 90 ? 1.461 1.655 -8.479 1.00 86.75 90 LEU A O 1
ATOM 704 N N . LEU A 1 91 ? 0.447 0.793 -10.289 1.00 87.06 91 LEU A N 1
ATOM 705 C CA . LEU A 1 91 ? -0.767 0.393 -9.578 1.00 87.06 91 LEU A CA 1
ATOM 706 C C . LEU A 1 91 ? -0.455 -0.625 -8.473 1.00 87.06 91 LEU A C 1
ATOM 708 O O . LEU A 1 91 ? -0.964 -0.503 -7.360 1.00 87.06 91 LEU A O 1
ATOM 712 N N . ASN A 1 92 ? 0.433 -1.583 -8.751 1.00 86.94 92 ASN A N 1
ATOM 713 C CA . ASN A 1 92 ? 0.918 -2.531 -7.754 1.00 86.94 92 ASN A CA 1
ATOM 714 C C . ASN A 1 92 ? 1.583 -1.817 -6.560 1.00 86.94 92 ASN A C 1
ATOM 716 O O . ASN A 1 92 ? 1.317 -2.179 -5.419 1.00 86.94 92 ASN A O 1
ATOM 720 N N . ARG A 1 93 ? 2.401 -0.780 -6.788 1.00 87.00 93 ARG A N 1
ATOM 721 C CA . ARG A 1 93 ? 3.019 0.009 -5.704 1.00 87.00 93 ARG A CA 1
ATOM 722 C C . ARG A 1 93 ? 2.010 0.803 -4.883 1.00 87.00 93 ARG A C 1
ATOM 724 O O . ARG A 1 93 ? 2.151 0.859 -3.664 1.00 87.00 93 ARG A O 1
ATOM 731 N N . ILE A 1 94 ? 0.990 1.367 -5.522 1.00 88.38 94 ILE A N 1
ATOM 732 C CA . ILE A 1 94 ? -0.081 2.090 -4.825 1.00 88.38 94 ILE A CA 1
ATOM 733 C C . ILE A 1 94 ? -0.883 1.124 -3.941 1.00 88.38 94 ILE A C 1
ATOM 735 O O . ILE A 1 94 ? -1.088 1.401 -2.762 1.00 88.38 94 ILE A O 1
ATOM 739 N N . LEU A 1 95 ? -1.276 -0.038 -4.473 1.00 85.81 95 LEU A N 1
ATOM 740 C CA . LEU A 1 95 ? -1.989 -1.069 -3.708 1.00 85.81 95 LEU A CA 1
ATOM 741 C C . LEU A 1 95 ? -1.147 -1.602 -2.541 1.00 85.81 95 LEU A C 1
ATOM 743 O O . LEU A 1 95 ? -1.656 -1.726 -1.429 1.00 85.81 95 LEU A O 1
ATOM 747 N N . SER A 1 96 ? 0.142 -1.851 -2.784 1.00 84.25 96 SER A N 1
ATOM 748 C CA . SER A 1 96 ? 1.116 -2.263 -1.768 1.00 84.25 96 SER A CA 1
ATOM 749 C C . SER A 1 96 ? 1.199 -1.261 -0.618 1.00 84.25 96 SER A C 1
ATOM 751 O O . SER A 1 96 ? 1.165 -1.653 0.546 1.00 84.25 96 SER A O 1
ATOM 753 N N . GLY A 1 97 ? 1.316 0.032 -0.938 1.00 83.75 97 GLY A N 1
ATOM 754 C CA . GLY A 1 97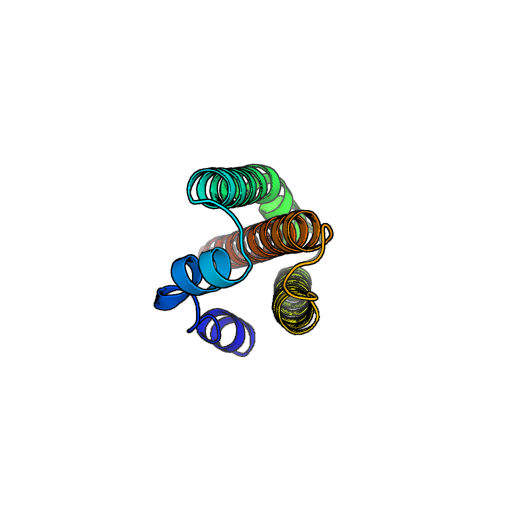 ? 1.436 1.089 0.066 1.00 83.75 97 GLY A CA 1
ATOM 755 C C . GLY A 1 97 ? 0.146 1.278 0.862 1.00 83.75 97 GLY A C 1
ATOM 756 O O . GLY A 1 97 ? 0.186 1.413 2.081 1.00 83.75 97 GLY A O 1
ATOM 757 N N . ALA A 1 98 ? -1.008 1.199 0.195 1.00 85.44 98 ALA A N 1
ATOM 758 C CA . ALA A 1 98 ? -2.309 1.265 0.857 1.00 85.44 98 ALA A CA 1
ATOM 759 C C . ALA A 1 98 ? -2.534 0.095 1.825 1.00 85.44 98 ALA A C 1
ATOM 761 O O . ALA A 1 98 ? -2.992 0.302 2.948 1.00 85.44 98 ALA A O 1
ATOM 762 N N . ALA A 1 99 ? -2.169 -1.124 1.417 1.00 84.06 99 ALA A N 1
ATOM 763 C CA . ALA A 1 99 ? -2.267 -2.300 2.273 1.00 84.06 99 ALA A CA 1
ATOM 764 C C . ALA A 1 99 ? -1.401 -2.171 3.535 1.00 84.06 99 ALA A C 1
ATOM 766 O O . ALA A 1 99 ? -1.836 -2.564 4.616 1.00 84.06 99 ALA A O 1
ATOM 767 N N . GLU A 1 100 ? -0.198 -1.606 3.411 1.00 82.19 100 GLU A N 1
ATOM 768 C CA . GLU A 1 100 ? 0.698 -1.369 4.547 1.00 82.19 100 GLU A CA 1
ATOM 769 C C . GLU A 1 100 ? 0.194 -0.284 5.492 1.00 82.19 100 GLU A C 1
ATOM 771 O O . GLU A 1 100 ? 0.186 -0.506 6.701 1.00 82.19 100 GLU A O 1
ATOM 776 N N . ALA A 1 101 ? -0.295 0.841 4.966 1.00 84.50 101 ALA A N 1
ATOM 777 C CA . ALA A 1 101 ? -0.902 1.877 5.797 1.00 84.50 101 ALA A CA 1
ATOM 778 C C . ALA A 1 101 ? -2.087 1.314 6.602 1.00 84.50 101 ALA A C 1
ATOM 780 O O . ALA A 1 101 ? -2.151 1.473 7.817 1.00 84.50 101 ALA A O 1
ATOM 781 N N . PHE A 1 102 ? -2.979 0.557 5.955 1.0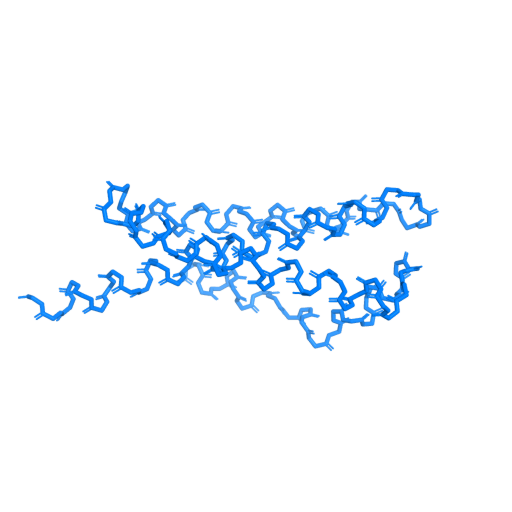0 81.94 102 PHE A N 1
ATOM 782 C CA . PHE A 1 102 ? -4.130 -0.060 6.627 1.00 81.94 102 PHE A CA 1
ATOM 783 C C . PHE A 1 102 ? -3.738 -1.113 7.664 1.00 81.94 102 PHE A C 1
ATOM 785 O O . PHE A 1 102 ? -4.416 -1.262 8.681 1.00 81.94 102 PHE A O 1
ATOM 792 N N . ALA A 1 103 ? -2.650 -1.840 7.423 1.00 79.75 103 ALA A N 1
ATOM 793 C CA . ALA A 1 103 ? -2.089 -2.760 8.398 1.00 79.75 103 ALA A CA 1
ATOM 794 C C . ALA A 1 103 ? -1.545 -2.027 9.629 1.00 79.75 103 ALA A C 1
ATOM 796 O O . ALA A 1 103 ? -1.843 -2.433 10.752 1.00 79.75 103 ALA A O 1
ATOM 797 N N . SER A 1 104 ? -0.798 -0.942 9.406 1.00 77.12 104 SER A N 1
ATOM 798 C CA . SER A 1 104 ? -0.214 -0.115 10.464 1.00 77.12 104 SER A CA 1
ATOM 799 C C . SER A 1 104 ? -1.296 0.525 11.335 1.00 77.12 104 SER A C 1
ATOM 801 O O . SER A 1 104 ? -1.309 0.313 12.546 1.00 77.12 104 SER A O 1
ATOM 803 N N . GLY A 1 105 ? -2.284 1.189 10.721 1.00 77.00 105 GLY A N 1
ATOM 804 C CA . GLY A 1 105 ? -3.397 1.805 11.452 1.00 77.00 105 GLY A CA 1
ATOM 805 C C . GLY A 1 105 ? -4.222 0.790 12.251 1.00 77.00 105 GLY A C 1
ATOM 806 O O . GLY A 1 105 ? -4.662 1.066 13.367 1.00 77.00 105 GLY A O 1
ATOM 807 N N . ALA A 1 106 ? -4.376 -0.438 11.740 1.00 77.25 106 ALA A N 1
ATOM 808 C CA . ALA A 1 106 ? -4.994 -1.506 12.514 1.00 77.25 106 ALA A CA 1
ATOM 809 C C . ALA A 1 106 ? -4.137 -1.922 13.723 1.00 77.25 106 ALA A C 1
ATOM 811 O O . ALA A 1 106 ? -4.697 -2.245 14.768 1.00 77.25 106 ALA A O 1
ATOM 812 N N . ASP A 1 107 ? -2.809 -1.969 13.622 1.00 73.56 107 ASP A N 1
ATOM 813 C CA . ASP A 1 107 ? -1.927 -2.329 14.740 1.00 73.56 107 ASP A CA 1
ATOM 814 C C . ASP A 1 107 ? -1.846 -1.229 15.814 1.00 73.56 107 ASP A C 1
ATOM 816 O O . ASP A 1 107 ? -1.872 -1.563 17.000 1.00 73.56 107 ASP A O 1
ATOM 820 N N . GLU A 1 108 ? -1.870 0.055 15.450 1.00 70.81 108 GLU A N 1
ATOM 821 C CA . GLU A 1 108 ? -1.922 1.162 16.423 1.00 70.81 108 GLU A CA 1
ATOM 822 C C . GLU A 1 108 ? -3.194 1.137 17.279 1.00 70.81 108 GLU A C 1
ATOM 824 O O . GLU A 1 108 ? -3.116 1.239 18.507 1.00 70.81 108 GLU A O 1
ATOM 829 N N . ALA A 1 109 ? -4.353 0.885 16.662 1.00 70.19 109 ALA A N 1
ATOM 830 C CA . ALA A 1 109 ? -5.615 0.741 17.390 1.00 70.19 109 ALA A CA 1
ATOM 831 C C . ALA A 1 109 ? -5.560 -0.393 18.437 1.00 70.19 109 ALA A C 1
ATOM 833 O O . ALA A 1 109 ? -6.201 -0.327 19.480 1.00 70.19 109 ALA A O 1
ATOM 834 N N . LEU A 1 110 ? -4.747 -1.431 18.193 1.00 64.88 110 LEU A N 1
ATOM 835 C CA . LEU A 1 110 ? -4.552 -2.553 19.120 1.00 64.88 110 LEU A CA 1
ATOM 836 C C . LEU A 1 110 ? -3.789 -2.150 20.375 1.00 64.88 110 LEU A C 1
ATOM 838 O O . LEU A 1 110 ? -4.094 -2.628 21.466 1.00 64.88 110 LEU A O 1
ATOM 842 N N . ALA A 1 111 ? -2.759 -1.323 20.190 1.00 62.50 111 ALA A N 1
ATOM 843 C CA . ALA A 1 111 ? -1.949 -0.819 21.283 1.00 62.50 111 ALA A CA 1
ATOM 844 C C . ALA A 1 111 ? -2.789 0.103 22.173 1.00 62.50 111 ALA A C 1
ATOM 846 O O . ALA A 1 111 ? -2.744 -0.044 23.393 1.00 62.50 111 ALA A O 1
ATOM 847 N N . PHE A 1 112 ? -3.616 0.964 21.570 1.00 62.62 112 PHE A N 1
ATOM 848 C CA . PHE A 1 112 ? -4.538 1.834 22.303 1.00 62.62 112 PHE A CA 1
ATOM 849 C C . PHE A 1 112 ? -5.599 1.056 23.095 1.00 62.62 112 PHE A C 1
ATOM 851 O O . PHE A 1 112 ? -5.752 1.306 24.292 1.00 62.62 112 PHE A O 1
ATOM 858 N N . ASP A 1 113 ? -6.257 0.066 22.483 1.00 60.62 113 ASP A N 1
ATOM 859 C CA . ASP A 1 113 ? -7.248 -0.777 23.174 1.00 60.62 113 ASP A CA 1
ATOM 860 C C . ASP A 1 113 ? -6.630 -1.594 24.321 1.00 60.62 113 ASP A C 1
ATOM 862 O O . ASP A 1 113 ? -7.296 -1.877 25.308 1.00 60.62 113 ASP A O 1
ATOM 866 N N . SER A 1 114 ? -5.356 -1.989 24.220 1.00 62.16 114 SER A N 1
ATOM 867 C CA . SER A 1 114 ? -4.686 -2.763 25.279 1.00 62.16 114 SER A CA 1
ATOM 868 C C . SER A 1 114 ? -4.257 -1.937 26.498 1.00 62.16 114 SER A C 1
ATOM 870 O O . SER A 1 114 ? -3.894 -2.512 27.525 1.00 62.16 114 SER A O 1
ATOM 872 N N . LEU A 1 115 ? -4.254 -0.608 26.371 1.00 58.34 115 LEU A N 1
ATOM 873 C CA . LEU A 1 115 ? -3.845 0.329 27.420 1.00 58.34 115 LEU A CA 1
ATOM 874 C C . LEU A 1 115 ? -5.026 0.875 28.240 1.00 58.34 115 LEU A C 1
ATOM 876 O O . LEU A 1 115 ? -4.783 1.594 29.210 1.00 58.34 115 LEU A O 1
ATOM 880 N N . THR A 1 116 ? -6.267 0.542 27.869 1.00 48.38 116 THR A N 1
ATOM 881 C CA . THR A 1 116 ? -7.502 0.985 28.542 1.00 48.38 116 THR A CA 1
ATOM 882 C C . THR A 1 116 ? -8.191 -0.192 29.224 1.00 48.38 116 THR A C 1
ATOM 884 O O . THR A 1 116 ? -8.634 -0.019 30.381 1.00 48.38 116 THR A O 1
#

Mean predicted aligned error: 7.45 Å

Solvent-accessible surface area (backbone atoms only — not comparable to full-atom values): 6079 Å² total; per-residue (Å²): 109,70,60,60,50,59,62,62,65,54,73,50,63,92,48,40,66,60,53,47,45,71,53,71,50,52,73,66,57,52,51,50,42,50,51,50,18,53,50,36,22,64,67,34,33,66,57,21,38,58,43,24,73,71,69,32,48,68,52,33,45,49,51,20,50,49,34,50,53,52,34,56,52,49,68,73,66,55,56,76,82,45,89,60,38,61,62,52,52,44,52,33,27,45,36,50,14,44,22,50,14,24,44,50,18,32,52,52,55,50,56,56,63,74,74,108

Radius of gyration: 15.4 Å; Cα contacts (8 Å, |Δi|>4): 107; chains: 1; bounding box: 32×25×52 Å

Foldseek 3Di:
DVLVVLVVVVPCVVVVQVLLVQLVDDPVLVVVLVVLLVVLLVVLLVVLLVCCVVVHLVVLSVLLSVLSVVLVVLSVPDDRPDPCSSVSSSSSSNSNSNSVSNVNSSVVVVVVVVVD

Sequence (116 aa):
MAFRILFNIRFYYPVFMVMFLKYGITLEQFGLLNAVWAVVIVLLEVPSGALADILGRKALLVAAAIMMTVEMLLLAVVPIGSSWVFPALLLNRILSGAAEAFASGADEALAFDSLT

Nearest PDB structures (f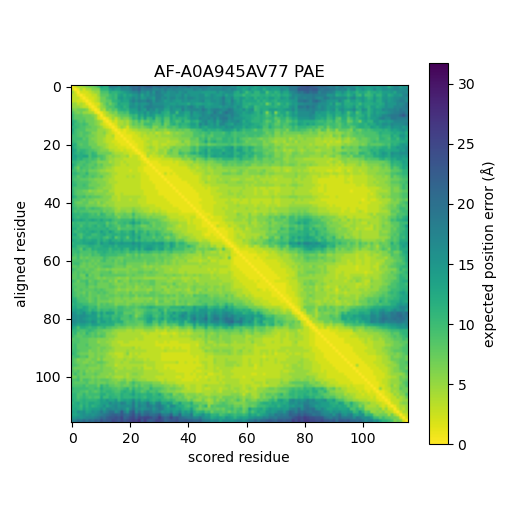oldseek):
  7lo8-assembly1_Z  TM=7.109E-01  e=6.354E-02  Staphylococcus aureus
  8ucp-assembly1_A  TM=7.758E-01  e=4.804E-01  Homo sapiens
  7xq2-assembly1_A  TM=6.884E-01  e=4.261E+00  Homo sapiens
  6gy6-assembly1_A  TM=5.124E-01  e=4.739E+00  Xenorhabdus nematophila ATCC 19061